Protein AF-A0A960M872-F1 (afdb_monomer)

Secondary structure (DSSP, 8-state):
-EEEEETTTTEEEEEE---SSHHHHHHHHHHHTTS--S-EEE-S-HHHHHHS-TTTEEE-SGGGHHHHHHHHHHHHH-GGGT-TTTS--S-HHHHHHHHHHHHHTTGGGG-

Radius of gyration: 14.21 Å; Cα contacts (8 Å, |Δi|>4): 117; chains: 1; bounding box: 37×30×36 Å

Structure (mmCIF, N/CA/C/O backbone):
data_AF-A0A960M872-F1
#
_entry.id   AF-A0A960M872-F1
#
loop_
_atom_site.group_PDB
_atom_site.id
_atom_site.type_symbol
_atom_site.label_atom_id
_atom_site.label_alt_id
_atom_site.label_comp_id
_atom_site.label_asym_id
_atom_site.label_entity_id
_atom_site.label_seq_id
_atom_site.pdbx_PDB_ins_code
_atom_site.Cartn_x
_atom_site.Cartn_y
_atom_site.Cartn_z
_atom_site.occupancy
_atom_site.B_iso_or_equiv
_atom_site.auth_seq_id
_atom_site.auth_comp_id
_atom_site.auth_asym_id
_atom_site.auth_atom_id
_atom_site.pdbx_PDB_model_num
ATOM 1 N N . MET A 1 1 ? 7.527 0.628 -3.568 1.00 88.19 1 MET A N 1
ATOM 2 C CA . MET A 1 1 ? 6.164 0.065 -3.654 1.00 88.19 1 MET A CA 1
ATOM 3 C C . MET A 1 1 ? 5.491 0.347 -2.337 1.00 88.19 1 MET A C 1
ATOM 5 O O . MET A 1 1 ? 6.065 0.024 -1.303 1.00 88.19 1 MET A O 1
ATOM 9 N N . TRP A 1 2 ? 4.328 0.968 -2.408 1.00 92.31 2 TRP A N 1
ATOM 10 C CA . TRP A 1 2 ? 3.460 1.242 -1.279 1.00 92.31 2 TRP A CA 1
ATOM 11 C C . TRP A 1 2 ? 2.289 0.278 -1.346 1.00 92.31 2 TRP A C 1
ATOM 13 O O . TRP A 1 2 ? 1.771 0.038 -2.436 1.00 92.31 2 TRP A O 1
ATOM 23 N N . ILE A 1 3 ? 1.912 -0.290 -0.208 1.00 92.44 3 ILE A N 1
ATOM 24 C CA . ILE A 1 3 ? 0.802 -1.231 -0.093 1.00 92.44 3 ILE A CA 1
ATOM 25 C C . ILE A 1 3 ? -0.063 -0.765 1.066 1.00 92.44 3 ILE A C 1
ATOM 27 O O . ILE A 1 3 ? 0.461 -0.428 2.126 1.00 92.44 3 ILE A O 1
ATOM 31 N N . ALA A 1 4 ? -1.370 -0.773 0.852 1.00 92.12 4 ALA A N 1
ATOM 32 C CA . ALA A 1 4 ? -2.352 -0.705 1.913 1.00 92.12 4 ALA A CA 1
ATOM 33 C C . ALA A 1 4 ? -2.868 -2.115 2.194 1.00 92.12 4 ALA A C 1
ATOM 35 O O . ALA A 1 4 ? -3.099 -2.903 1.271 1.00 92.12 4 ALA A O 1
ATOM 36 N N . TYR A 1 5 ? -3.013 -2.431 3.472 1.00 91.50 5 TYR A N 1
ATOM 37 C CA . TYR A 1 5 ? -3.447 -3.735 3.937 1.00 91.50 5 TYR A CA 1
ATOM 38 C C . TYR A 1 5 ? -4.684 -3.559 4.805 1.00 91.50 5 TYR A C 1
ATOM 40 O O . TYR A 1 5 ? -4.651 -2.819 5.788 1.00 91.50 5 TYR A O 1
ATOM 48 N N . ASP A 1 6 ? -5.754 -4.243 4.432 1.00 90.69 6 ASP A N 1
ATOM 49 C CA . ASP A 1 6 ? -6.962 -4.358 5.227 1.00 90.69 6 ASP A CA 1
ATOM 50 C C . ASP A 1 6 ? -6.756 -5.458 6.266 1.00 90.69 6 ASP A C 1
ATOM 52 O O . ASP A 1 6 ? -6.494 -6.622 5.943 1.00 90.69 6 ASP A O 1
ATOM 56 N N . ARG A 1 7 ? -6.847 -5.065 7.533 1.00 87.31 7 ARG A N 1
ATOM 57 C CA . ARG A 1 7 ? -6.658 -5.969 8.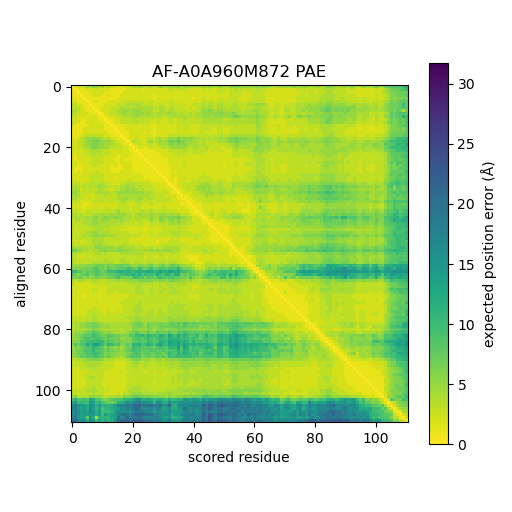659 1.00 87.31 7 ARG A CA 1
ATOM 58 C C . ARG A 1 7 ? -7.853 -6.880 8.875 1.00 87.31 7 ARG A C 1
ATOM 60 O O . ARG A 1 7 ? -7.639 -8.056 9.153 1.00 87.31 7 ARG A O 1
ATOM 67 N N . ASP A 1 8 ? -9.058 -6.346 8.747 1.00 87.38 8 ASP A N 1
ATOM 68 C CA . ASP A 1 8 ? -10.289 -7.065 9.060 1.00 87.38 8 ASP A CA 1
ATOM 69 C C . ASP A 1 8 ? -10.485 -8.215 8.071 1.00 87.38 8 ASP A C 1
ATOM 71 O O . ASP A 1 8 ? -10.909 -9.307 8.442 1.00 87.38 8 ASP A O 1
ATOM 75 N N . ARG A 1 9 ? -10.086 -7.991 6.815 1.00 85.12 9 ARG A N 1
ATOM 76 C CA . ARG A 1 9 ? -10.147 -8.993 5.740 1.00 85.12 9 ARG A CA 1
ATOM 77 C C . ARG A 1 9 ? -8.837 -9.749 5.520 1.00 85.12 9 ARG A C 1
ATOM 79 O O . ARG A 1 9 ? -8.818 -10.747 4.809 1.00 85.12 9 ARG A O 1
ATOM 86 N N . GLY A 1 10 ? -7.737 -9.293 6.115 1.00 87.62 10 GLY A N 1
ATOM 87 C CA . GLY A 1 10 ? -6.442 -9.968 6.052 1.00 87.62 10 GLY A CA 1
ATOM 88 C C . GLY A 1 10 ? -5.753 -9.924 4.679 1.00 87.62 10 GLY A C 1
ATOM 89 O O . GLY A 1 10 ? -5.012 -10.850 4.331 1.00 87.62 10 GLY A O 1
ATOM 90 N N . GLN A 1 11 ? -5.972 -8.868 3.891 1.00 86.69 11 GLN A N 1
ATOM 91 C CA . GLN A 1 11 ? -5.530 -8.796 2.494 1.00 86.69 11 GLN A CA 1
ATOM 92 C C . GLN A 1 11 ? -5.067 -7.403 2.058 1.00 86.69 11 GLN A C 1
ATOM 94 O O . GLN A 1 11 ? -5.426 -6.386 2.643 1.00 86.69 11 GLN A O 1
ATOM 99 N N . GLY A 1 12 ? -4.250 -7.348 1.003 1.00 88.62 12 GLY A N 1
ATOM 100 C CA . GLY A 1 12 ? -3.850 -6.084 0.386 1.00 88.62 12 GLY A CA 1
ATOM 101 C C . GLY A 1 12 ? -5.023 -5.448 -0.360 1.00 88.62 12 GLY A C 1
ATOM 102 O O . GLY A 1 12 ? -5.568 -6.069 -1.267 1.00 88.62 12 GLY A O 1
ATOM 103 N N . CYS A 1 13 ? -5.383 -4.218 -0.003 1.00 87.62 13 CYS A N 1
ATOM 104 C CA . CYS A 1 13 ? -6.545 -3.512 -0.551 1.00 87.62 13 CYS A CA 1
ATOM 105 C C . CYS A 1 13 ? -6.185 -2.361 -1.493 1.00 87.62 13 CYS A C 1
ATOM 107 O O . CYS A 1 13 ? -7.061 -1.829 -2.149 1.00 87.62 13 CYS A O 1
ATOM 109 N N . ALA A 1 14 ? -4.923 -1.938 -1.572 1.00 90.75 14 ALA A N 1
ATOM 110 C CA . ALA A 1 14 ? -4.466 -0.974 -2.571 1.00 90.75 14 ALA A CA 1
ATOM 111 C C . ALA A 1 14 ? -2.944 -1.035 -2.712 1.00 90.75 14 ALA A C 1
ATOM 113 O O . ALA A 1 14 ? -2.239 -1.484 -1.800 1.00 90.75 14 ALA A O 1
ATOM 114 N N . PHE A 1 15 ? -2.418 -0.551 -3.835 1.00 93.06 15 PHE A N 1
ATOM 115 C CA . PHE A 1 15 ? -0.979 -0.396 -4.005 1.00 93.06 15 PHE A CA 1
ATOM 116 C C . PHE A 1 15 ? -0.629 0.756 -4.948 1.00 93.06 15 PHE A C 1
ATOM 118 O O . PHE A 1 15 ? -1.352 1.084 -5.888 1.00 93.06 15 PHE A O 1
ATOM 125 N N . TRP A 1 16 ? 0.555 1.326 -4.737 1.00 94.06 16 TRP A N 1
ATOM 126 C CA . TRP A 1 16 ? 1.130 2.320 -5.634 1.00 94.06 16 TRP A CA 1
ATOM 127 C C . TRP A 1 16 ? 2.616 2.060 -5.883 1.00 94.06 16 TRP A C 1
ATOM 129 O O . TRP A 1 16 ? 3.392 1.740 -4.970 1.00 94.06 16 TRP A O 1
ATOM 139 N N . LEU A 1 17 ? 3.043 2.206 -7.138 1.00 92.06 17 LEU A N 1
ATOM 140 C CA . LEU A 1 17 ? 4.450 2.109 -7.509 1.00 92.06 17 LEU A CA 1
ATOM 141 C C . LEU A 1 17 ? 5.064 3.505 -7.550 1.00 92.06 17 LEU A C 1
ATOM 143 O O . LEU A 1 17 ? 4.833 4.276 -8.473 1.00 92.06 17 LEU A O 1
ATOM 147 N N . GLY A 1 18 ? 5.887 3.796 -6.548 1.00 90.75 18 GLY A N 1
ATOM 148 C CA . GLY A 1 18 ? 6.638 5.038 -6.447 1.00 90.75 18 GLY A CA 1
ATOM 149 C C . GLY A 1 18 ? 7.780 4.935 -5.441 1.00 90.75 18 GLY A C 1
ATOM 150 O O . GLY A 1 18 ? 7.949 3.900 -4.770 1.00 90.75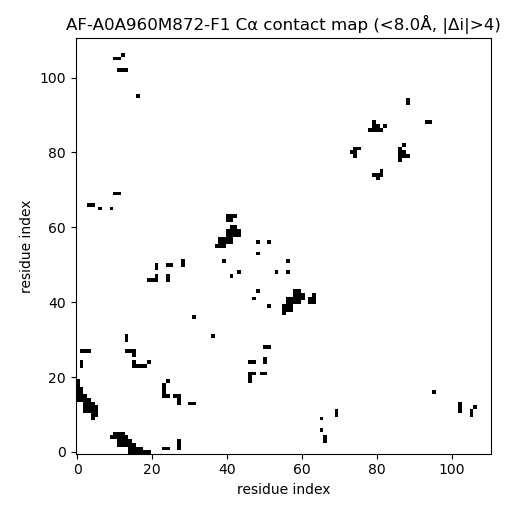 18 GLY A O 1
ATOM 151 N N . SER A 1 19 ? 8.554 6.015 -5.371 1.00 90.44 19 SER A N 1
ATOM 152 C CA . SER A 1 19 ? 9.604 6.242 -4.376 1.00 90.44 19 SER A CA 1
ATOM 153 C C . SER A 1 19 ? 9.006 6.406 -2.981 1.00 90.44 19 SER A C 1
ATOM 155 O O . SER A 1 19 ? 7.794 6.526 -2.831 1.00 90.44 19 SER A O 1
ATOM 157 N N . ARG A 1 20 ? 9.840 6.374 -1.935 1.00 88.88 20 ARG A N 1
ATOM 158 C CA . ARG A 1 20 ? 9.394 6.667 -0.564 1.00 88.88 20 ARG A CA 1
ATOM 159 C C . ARG A 1 20 ? 9.271 8.185 -0.379 1.00 88.88 20 ARG A C 1
ATOM 161 O O . ARG A 1 20 ? 10.078 8.778 0.317 1.00 88.88 20 ARG A O 1
ATOM 168 N N . ASP A 1 21 ? 8.325 8.805 -1.070 1.00 92.19 21 ASP A N 1
ATOM 169 C CA . ASP A 1 21 ? 8.058 10.241 -1.018 1.00 92.19 21 ASP A CA 1
ATOM 170 C C . ASP A 1 21 ? 6.584 10.536 -0.704 1.00 92.19 21 ASP A C 1
ATOM 172 O O . ASP A 1 21 ? 5.732 9.642 -0.604 1.00 92.19 21 ASP A O 1
ATOM 176 N N . ARG A 1 22 ? 6.303 11.820 -0.485 1.00 93.44 22 ARG A N 1
ATOM 177 C CA . ARG A 1 22 ? 4.972 12.328 -0.159 1.00 93.44 22 ARG A CA 1
ATOM 178 C C . ARG A 1 22 ? 4.002 12.105 -1.315 1.00 93.44 22 ARG A C 1
ATOM 180 O O . ARG A 1 22 ? 2.846 11.746 -1.097 1.00 93.44 22 ARG A O 1
ATOM 187 N N . GLU A 1 23 ? 4.464 12.304 -2.542 1.00 93.94 23 GLU A N 1
ATOM 188 C CA . GLU A 1 23 ? 3.675 12.186 -3.762 1.00 93.94 23 GLU A CA 1
ATOM 189 C C . GLU A 1 23 ? 3.141 10.763 -3.927 1.00 93.94 23 GLU A C 1
ATOM 191 O O . GLU A 1 23 ? 1.935 10.577 -4.096 1.00 93.94 23 GLU A O 1
ATOM 196 N N . ALA A 1 24 ? 4.000 9.750 -3.816 1.00 93.44 24 ALA A N 1
ATOM 197 C CA . ALA A 1 24 ? 3.603 8.352 -3.908 1.00 93.44 24 ALA A CA 1
ATOM 198 C C . ALA A 1 24 ? 2.654 7.946 -2.771 1.00 93.44 24 ALA A C 1
ATOM 200 O O . ALA A 1 24 ? 1.679 7.233 -3.019 1.00 93.44 24 ALA A O 1
ATOM 201 N N . CYS A 1 25 ? 2.893 8.437 -1.551 1.00 94.19 25 CYS A N 1
ATOM 202 C CA . CYS A 1 25 ? 1.987 8.230 -0.422 1.00 94.19 25 CYS A CA 1
ATOM 203 C C . CYS A 1 25 ? 0.602 8.843 -0.691 1.00 94.19 25 CYS A C 1
ATOM 205 O O . CYS A 1 25 ? -0.420 8.204 -0.449 1.00 94.19 25 CYS A O 1
ATOM 207 N N . SER A 1 26 ? 0.552 10.054 -1.253 1.00 94.75 26 SER A N 1
ATOM 208 C CA . SER A 1 26 ? -0.699 10.730 -1.611 1.00 94.75 26 SER A CA 1
ATOM 209 C C . SER A 1 26 ? -1.478 9.981 -2.691 1.00 94.75 26 SER A C 1
ATOM 211 O O . SER A 1 26 ? -2.700 9.887 -2.603 1.00 94.75 26 SER A O 1
ATOM 213 N N . GLN A 1 27 ? -0.799 9.407 -3.687 1.00 95.00 27 GLN A N 1
ATOM 214 C CA . GLN A 1 27 ? -1.466 8.601 -4.713 1.00 95.00 27 GLN A CA 1
ATOM 215 C C . GLN A 1 27 ? -2.069 7.319 -4.137 1.00 95.00 27 GLN A C 1
ATOM 217 O O . GLN A 1 27 ? -3.204 6.986 -4.474 1.00 95.00 27 GLN A O 1
ATOM 222 N N . LEU A 1 28 ? -1.362 6.639 -3.226 1.00 93.50 28 LEU A N 1
ATOM 223 C CA . LEU A 1 28 ? -1.935 5.499 -2.508 1.00 93.50 28 LEU A CA 1
ATOM 224 C C . LEU A 1 28 ? -3.160 5.931 -1.691 1.00 93.50 28 LEU A C 1
ATOM 226 O O . LEU A 1 28 ? -4.204 5.294 -1.771 1.00 93.50 28 LEU A O 1
ATOM 230 N N . PHE A 1 29 ? -3.058 7.034 -0.949 1.00 93.56 29 PHE A N 1
ATOM 231 C CA . PHE A 1 29 ? -4.159 7.538 -0.130 1.00 93.56 29 PHE A CA 1
ATOM 232 C C . PHE A 1 29 ? -5.403 7.877 -0.964 1.00 93.56 29 PHE A C 1
ATOM 234 O O . PHE A 1 29 ? -6.512 7.524 -0.581 1.00 93.56 29 PHE A O 1
ATOM 241 N N . LYS A 1 30 ? -5.233 8.468 -2.154 1.00 93.25 30 LYS A N 1
ATOM 242 C CA . LYS A 1 30 ? -6.349 8.728 -3.079 1.00 93.25 30 LYS A CA 1
ATOM 243 C C . LYS A 1 30 ? -7.097 7.461 -3.482 1.00 93.25 30 LYS A C 1
ATOM 245 O O . LYS A 1 30 ? -8.315 7.515 -3.608 1.00 93.25 30 LYS A O 1
ATOM 250 N N . GLN A 1 31 ? -6.396 6.342 -3.679 1.00 90.50 31 GLN A N 1
ATOM 251 C CA . GLN A 1 31 ? -7.049 5.061 -3.967 1.00 90.50 31 GLN A CA 1
ATOM 252 C C . GLN A 1 31 ? -7.872 4.564 -2.779 1.00 90.50 31 GLN A C 1
ATOM 254 O O . GLN A 1 31 ? -8.880 3.906 -2.986 1.00 90.50 31 GLN A O 1
ATOM 259 N N . LEU A 1 32 ? -7.474 4.898 -1.550 1.00 90.81 32 LEU A N 1
ATOM 260 C CA . LEU A 1 32 ? -8.172 4.469 -0.341 1.00 90.81 32 LEU A CA 1
ATOM 261 C C . LEU A 1 32 ? -9.443 5.269 -0.046 1.00 90.81 32 LEU A C 1
ATOM 263 O O . LEU A 1 32 ? -10.248 4.830 0.767 1.00 90.81 32 LEU A O 1
ATOM 267 N N . ASN A 1 33 ? -9.663 6.399 -0.724 1.00 88.12 33 ASN A N 1
ATOM 268 C CA . ASN A 1 33 ? -10.859 7.226 -0.539 1.00 88.12 33 ASN A CA 1
ATOM 269 C C . ASN A 1 33 ? -12.167 6.530 -0.948 1.00 88.12 33 ASN A C 1
ATOM 271 O O . ASN A 1 33 ? -13.235 7.022 -0.598 1.00 88.12 33 ASN A O 1
ATOM 275 N N . CYS A 1 34 ? -12.112 5.424 -1.699 1.00 86.50 34 CYS A N 1
ATOM 276 C CA . CYS A 1 34 ? -13.302 4.624 -1.992 1.00 86.50 34 CYS A CA 1
ATOM 277 C C . CYS A 1 34 ? -13.734 3.729 -0.819 1.00 86.50 34 CYS A C 1
ATOM 279 O O . CYS A 1 34 ? -14.832 3.180 -0.863 1.00 86.50 34 CYS A O 1
ATOM 281 N N . PHE A 1 35 ? -12.901 3.586 0.215 1.00 86.50 35 PHE A N 1
ATOM 282 C CA . PHE A 1 35 ? -13.200 2.795 1.402 1.00 86.50 35 PHE A CA 1
ATOM 283 C C . PHE A 1 35 ? -13.583 3.692 2.580 1.00 86.50 35 PHE A C 1
ATOM 285 O O . PHE A 1 35 ? -13.007 4.761 2.797 1.00 86.50 35 PHE A O 1
ATOM 292 N N . GLU A 1 36 ? -14.506 3.212 3.408 1.00 88.25 36 GLU A N 1
ATOM 293 C CA . GLU A 1 36 ? -14.811 3.836 4.692 1.00 88.25 36 GLU A CA 1
ATOM 294 C C . GLU A 1 36 ? -13.763 3.422 5.737 1.00 88.25 36 GLU A C 1
ATOM 296 O O . GLU A 1 36 ? -13.944 2.484 6.509 1.00 88.25 36 GLU A O 1
ATOM 301 N N . VAL A 1 37 ? -12.612 4.101 5.732 1.00 89.12 37 VAL A N 1
ATOM 302 C CA . VAL A 1 37 ? -11.518 3.800 6.667 1.00 89.12 37 VAL A CA 1
ATOM 303 C C . VAL A 1 37 ? -11.704 4.551 7.988 1.00 89.12 37 VAL A C 1
ATOM 305 O O . VAL A 1 37 ? -11.775 5.790 8.020 1.00 89.12 37 VAL A O 1
ATOM 308 N N . LEU A 1 38 ? -11.728 3.793 9.089 1.00 91.69 38 LEU A N 1
ATOM 309 C CA . LEU A 1 38 ? -11.779 4.323 10.454 1.00 91.69 38 LEU A CA 1
ATOM 310 C C . LEU A 1 38 ? -10.422 4.885 10.891 1.00 91.69 38 LEU A C 1
ATOM 312 O O . LEU A 1 38 ? -10.331 6.060 11.240 1.00 91.69 38 LEU A O 1
ATOM 316 N N . TYR A 1 39 ? -9.367 4.068 10.813 1.00 91.56 39 TYR A N 1
ATOM 317 C CA . TYR A 1 39 ? -8.016 4.439 11.235 1.00 91.56 39 TYR A CA 1
ATOM 318 C C . TYR A 1 39 ? -6.953 3.900 10.279 1.00 91.56 39 TYR A C 1
ATOM 320 O O . TYR A 1 39 ? -7.079 2.805 9.731 1.00 91.56 39 TYR A O 1
ATOM 328 N N . PHE A 1 40 ? -5.869 4.654 10.132 1.00 92.62 40 PHE A N 1
ATOM 329 C CA . PHE A 1 40 ? -4.666 4.243 9.421 1.00 92.62 40 PHE A CA 1
ATOM 330 C C . PHE A 1 40 ? -3.564 3.941 10.429 1.00 92.62 40 PHE A C 1
ATOM 332 O O . PHE A 1 40 ? -3.116 4.835 11.145 1.00 92.62 40 PHE A O 1
ATOM 339 N N . CYS A 1 41 ? -3.108 2.693 10.455 1.00 92.19 41 CYS A N 1
ATOM 340 C CA . CYS A 1 41 ? -2.004 2.258 11.305 1.00 92.19 41 CYS A CA 1
ATOM 341 C C . CYS A 1 41 ? -0.711 2.231 10.486 1.00 92.19 41 CYS A C 1
ATOM 343 O O . CYS A 1 41 ? -0.602 1.437 9.550 1.00 92.19 41 CYS A O 1
ATOM 345 N N . THR A 1 42 ? 0.271 3.070 10.822 1.00 91.88 42 THR A N 1
ATOM 346 C CA . THR A 1 42 ? 1.563 3.101 10.112 1.00 91.88 42 THR A CA 1
ATOM 347 C C . THR A 1 42 ? 2.746 3.190 11.068 1.00 91.88 42 THR A C 1
ATOM 349 O O . THR A 1 42 ? 2.596 3.481 12.257 1.00 91.88 42 THR A O 1
ATOM 352 N N . ASP A 1 43 ? 3.947 2.982 10.524 1.00 88.06 43 ASP A N 1
ATOM 353 C CA . ASP A 1 43 ? 5.175 3.388 11.196 1.00 88.06 43 ASP A CA 1
ATOM 354 C C . ASP A 1 43 ? 5.311 4.922 11.215 1.00 88.06 43 ASP A C 1
ATOM 356 O O . ASP A 1 43 ? 4.498 5.664 10.649 1.00 88.06 43 ASP A O 1
ATOM 360 N N . ASP A 1 44 ? 6.349 5.404 11.894 1.00 88.12 44 ASP A N 1
ATOM 361 C CA . ASP A 1 44 ? 6.574 6.830 12.101 1.00 88.12 44 ASP A CA 1
ATOM 362 C C . ASP A 1 44 ? 7.321 7.513 10.940 1.00 88.12 44 ASP A C 1
ATOM 364 O O . ASP A 1 44 ? 8.306 8.231 11.134 1.00 88.12 44 ASP A O 1
ATOM 368 N N . TYR A 1 45 ? 6.908 7.242 9.700 1.00 89.38 45 TYR A N 1
ATOM 369 C CA . TYR A 1 45 ? 7.534 7.842 8.524 1.00 89.38 45 TYR A CA 1
ATOM 370 C C . TYR A 1 45 ? 6.929 9.227 8.192 1.00 89.38 45 TYR A C 1
ATOM 372 O O . TYR A 1 45 ? 5.702 9.355 8.149 1.00 89.38 45 TYR A O 1
ATOM 380 N N . PRO A 1 46 ? 7.744 10.266 7.892 1.00 90.25 46 PRO A N 1
ATOM 381 C CA . PRO A 1 46 ? 7.258 11.640 7.702 1.00 90.25 46 PRO A CA 1
ATOM 382 C C . PRO A 1 46 ? 6.150 11.799 6.656 1.00 90.25 46 PRO A C 1
ATOM 384 O O . PRO A 1 46 ? 5.188 12.526 6.893 1.00 90.25 46 PRO A O 1
ATOM 387 N N . ALA A 1 47 ? 6.226 11.061 5.543 1.00 90.88 47 ALA A N 1
ATOM 388 C CA . ALA A 1 47 ? 5.222 11.144 4.483 1.00 90.88 47 ALA A CA 1
ATOM 389 C C . ALA A 1 47 ? 3.806 10.781 4.969 1.00 90.88 47 ALA A C 1
ATOM 391 O O . ALA A 1 47 ? 2.836 11.371 4.499 1.00 90.88 47 ALA A O 1
ATOM 392 N N . TYR A 1 48 ? 3.670 9.864 5.937 1.00 91.38 48 TYR A N 1
ATOM 393 C CA . TYR A 1 48 ? 2.363 9.512 6.496 1.00 91.38 48 TYR A CA 1
ATOM 394 C C . TYR A 1 48 ? 1.760 10.670 7.286 1.00 91.38 48 TYR A C 1
ATOM 396 O O . TYR A 1 48 ? 0.593 10.989 7.093 1.00 91.38 48 TYR A O 1
ATOM 404 N N . ARG A 1 49 ? 2.566 11.351 8.109 1.00 89.44 49 ARG A N 1
ATOM 405 C CA . ARG A 1 49 ? 2.117 12.493 8.924 1.00 89.44 49 ARG A CA 1
ATOM 406 C C . ARG A 1 49 ? 1.648 13.682 8.080 1.00 89.44 49 ARG A C 1
ATOM 408 O O . ARG A 1 49 ? 0.829 14.473 8.538 1.00 89.44 49 ARG A O 1
ATOM 415 N N . GLU A 1 50 ? 2.199 13.835 6.878 1.00 90.44 50 GLU A N 1
ATOM 416 C CA . GLU A 1 50 ? 1.857 14.924 5.956 1.00 90.44 50 GLU A CA 1
ATOM 417 C C . GLU A 1 50 ? 0.638 14.628 5.074 1.00 90.44 50 GLU A C 1
ATOM 419 O O . GLU A 1 50 ? 0.012 15.560 4.566 1.00 90.44 50 GLU A O 1
ATOM 424 N N . VAL A 1 51 ? 0.337 13.349 4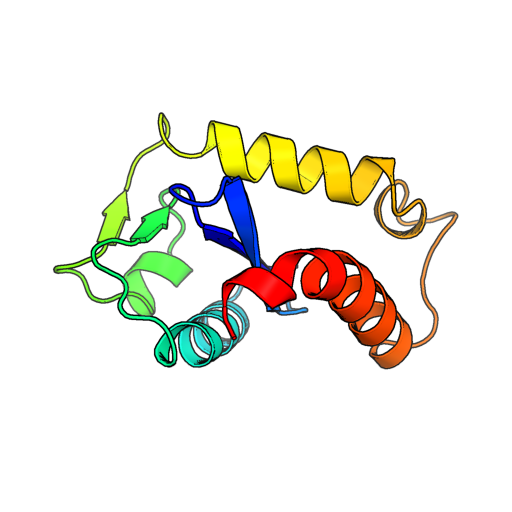.837 1.00 93.31 51 VAL A N 1
ATOM 425 C CA . VAL A 1 51 ? -0.713 12.915 3.903 1.00 93.31 51 VAL A CA 1
ATOM 426 C C . VAL A 1 51 ? -1.968 12.442 4.631 1.00 93.31 51 VAL A C 1
ATOM 428 O O . VAL A 1 51 ? -3.070 12.711 4.157 1.00 93.31 51 VAL A O 1
ATOM 431 N N . LEU A 1 52 ? -1.823 11.731 5.750 1.00 92.38 52 LEU A N 1
ATOM 432 C CA . LEU A 1 52 ? -2.946 11.131 6.462 1.00 92.38 52 LEU A CA 1
ATOM 433 C C . LEU A 1 52 ? -3.634 12.147 7.391 1.00 92.38 52 LEU A C 1
ATOM 435 O O . LEU A 1 52 ? -2.960 12.979 8.006 1.00 92.38 52 LEU A O 1
ATOM 439 N N . PRO A 1 53 ? -4.968 12.068 7.549 1.00 92.38 53 PRO A N 1
ATOM 440 C CA . PRO A 1 53 ? -5.687 12.868 8.534 1.00 92.38 53 PRO A CA 1
ATOM 441 C C . PRO A 1 53 ? -5.201 12.552 9.954 1.00 92.38 53 PRO A C 1
ATOM 443 O O . PRO A 1 53 ? -5.185 11.391 10.364 1.00 92.38 53 PRO A O 1
ATOM 446 N N . LYS A 1 54 ? -4.806 13.582 10.714 1.00 89.38 54 LYS A N 1
ATOM 447 C CA . LYS A 1 54 ? -4.227 13.423 12.064 1.00 89.38 54 LYS A CA 1
ATOM 448 C C . LYS A 1 54 ? -5.174 12.742 13.054 1.00 89.38 54 LYS A C 1
ATOM 450 O O . LYS A 1 54 ? -4.717 12.058 13.957 1.00 89.38 54 LYS A O 1
ATOM 455 N N . ASP A 1 55 ? -6.475 12.937 12.881 1.00 91.81 55 ASP A N 1
ATOM 456 C CA . ASP A 1 55 ? -7.552 12.347 13.679 1.00 91.81 55 ASP A CA 1
ATOM 457 C C . ASP A 1 55 ? -7.727 10.841 13.436 1.00 91.81 55 ASP A C 1
ATOM 459 O O . ASP A 1 55 ? -8.175 10.121 14.326 1.00 91.81 55 ASP A O 1
ATOM 463 N N . LYS A 1 56 ? -7.329 10.355 12.255 1.00 92.12 56 LYS A N 1
ATOM 464 C CA . LYS A 1 56 ? -7.418 8.940 11.870 1.00 92.12 56 LYS A CA 1
ATOM 465 C C . LYS A 1 56 ? -6.072 8.220 11.878 1.00 92.12 56 LYS A C 1
ATOM 467 O O . LYS A 1 56 ? -6.031 7.008 11.675 1.00 92.12 56 LYS A O 1
ATOM 472 N N . HIS A 1 57 ? -4.962 8.931 12.065 1.00 93.75 57 HIS A N 1
ATOM 473 C CA . HIS A 1 57 ? -3.619 8.363 11.973 1.00 93.75 57 HIS A CA 1
ATOM 474 C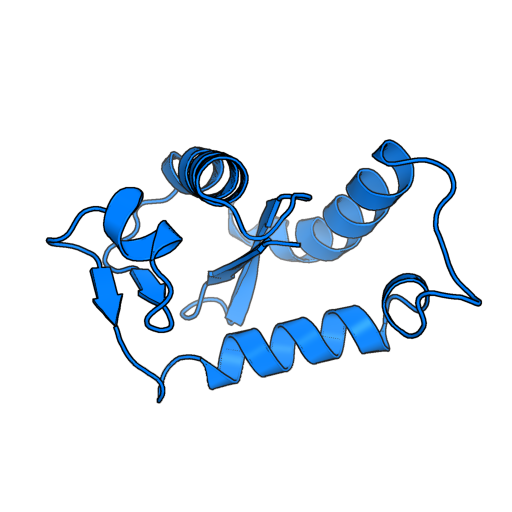 C . HIS A 1 57 ? -3.129 7.849 13.329 1.00 93.75 57 HIS A C 1
ATOM 476 O O . HIS A 1 57 ? -2.935 8.614 14.269 1.00 93.75 57 HIS A O 1
ATOM 482 N N . VAL A 1 58 ? -2.882 6.542 13.408 1.00 92.62 58 VAL A N 1
ATOM 483 C CA . VAL A 1 58 ? -2.327 5.872 14.585 1.00 92.62 58 VAL A CA 1
ATOM 484 C C . VAL A 1 58 ? -0.918 5.383 14.260 1.00 92.62 58 VAL A C 1
ATOM 486 O O . VAL A 1 58 ? -0.719 4.508 13.416 1.00 92.62 58 VAL A O 1
ATOM 489 N N . ILE A 1 59 ? 0.079 5.937 14.950 1.00 90.75 59 ILE A N 1
ATOM 490 C CA . ILE A 1 59 ? 1.472 5.494 14.826 1.00 90.75 59 ILE A CA 1
ATOM 491 C C . ILE A 1 59 ? 1.696 4.342 15.796 1.00 90.75 59 ILE A C 1
ATOM 493 O O . ILE A 1 59 ? 1.610 4.510 17.012 1.00 90.75 59 ILE A O 1
ATOM 497 N N . THR A 1 60 ? 1.994 3.161 15.270 1.00 85.69 60 THR A N 1
ATOM 498 C CA . THR A 1 60 ? 2.205 1.974 16.099 1.00 85.69 60 THR A CA 1
ATOM 499 C C . THR A 1 60 ? 3.046 0.933 15.369 1.00 85.69 60 THR A C 1
ATOM 501 O O . THR A 1 60 ? 2.952 0.764 14.156 1.00 85.69 60 THR A O 1
ATOM 504 N N . LYS A 1 61 ? 3.889 0.230 16.131 1.00 77.31 61 LYS A N 1
ATOM 505 C CA . LYS A 1 61 ? 4.730 -0.868 15.636 1.00 77.31 61 LYS A CA 1
ATOM 506 C C . LYS A 1 61 ? 4.100 -2.245 15.841 1.00 77.31 61 LYS A C 1
ATOM 508 O O . LYS A 1 61 ? 4.426 -3.162 15.102 1.00 77.31 61 LYS A O 1
ATOM 513 N N . SER A 1 62 ? 3.217 -2.416 16.829 1.00 74.19 62 SER A N 1
ATOM 514 C CA . SER A 1 62 ? 2.581 -3.720 17.095 1.00 74.19 62 SER A CA 1
ATOM 515 C C . SER A 1 62 ? 1.707 -4.169 15.927 1.00 74.19 62 SER A C 1
ATOM 517 O O . SER A 1 62 ? 1.573 -5.355 15.642 1.00 74.19 62 SER A O 1
ATOM 519 N N . GLU A 1 63 ? 1.159 -3.194 15.213 1.00 72.06 63 GLU A N 1
ATOM 520 C CA . GLU A 1 63 ? 0.159 -3.407 14.183 1.00 72.06 63 GLU A CA 1
ATOM 521 C C . GLU A 1 63 ? 0.735 -3.645 12.778 1.00 72.06 63 GLU A C 1
ATOM 523 O O . GLU A 1 63 ? -0.029 -3.884 11.840 1.00 72.06 63 GLU A O 1
ATOM 528 N N . THR A 1 64 ? 2.062 -3.580 12.596 1.00 78.25 64 THR A N 1
ATOM 529 C CA . THR A 1 64 ? 2.700 -3.717 11.272 1.00 78.25 64 THR A CA 1
ATOM 530 C C . THR A 1 64 ? 3.033 -5.161 10.895 1.00 78.25 64 THR A C 1
ATOM 532 O O . THR A 1 64 ? 3.305 -5.442 9.728 1.00 78.25 64 THR A O 1
ATOM 535 N N . CYS A 1 65 ? 2.931 -6.112 11.828 1.00 85.69 65 CYS A N 1
ATOM 536 C CA . CYS A 1 65 ? 3.280 -7.517 11.588 1.00 85.69 65 CYS A CA 1
ATOM 537 C C . CYS A 1 65 ? 2.501 -8.135 10.406 1.00 85.69 65 CYS A C 1
ATOM 539 O O . CYS A 1 65 ? 3.071 -8.815 9.550 1.00 85.69 65 CYS A O 1
ATOM 541 N N . ALA A 1 66 ? 1.201 -7.840 10.293 1.00 88.12 66 ALA A N 1
ATOM 542 C CA . ALA A 1 66 ? 0.362 -8.390 9.228 1.00 88.12 66 ALA A CA 1
ATOM 543 C C . ALA A 1 66 ? 0.780 -7.897 7.828 1.00 88.12 66 ALA A C 1
ATOM 545 O O . ALA A 1 66 ? 0.913 -8.696 6.895 1.00 88.12 66 ALA A O 1
ATOM 546 N N . ILE A 1 67 ? 1.052 -6.594 7.683 1.00 89.94 67 ILE A N 1
ATOM 547 C CA . ILE A 1 67 ? 1.511 -6.018 6.412 1.00 89.94 67 ILE A CA 1
ATOM 548 C C . ILE A 1 67 ? 2.949 -6.443 6.083 1.00 89.94 67 ILE A C 1
ATOM 550 O O . ILE A 1 67 ? 3.274 -6.667 4.917 1.00 89.94 67 ILE A O 1
ATOM 554 N N . GLU A 1 68 ? 3.811 -6.630 7.083 1.00 90.75 68 GLU A N 1
ATOM 555 C CA . GLU A 1 68 ? 5.150 -7.200 6.899 1.00 90.75 68 GLU A CA 1
ATOM 556 C C . GLU A 1 68 ? 5.080 -8.633 6.353 1.00 90.75 68 GLU A C 1
ATOM 558 O O . GLU A 1 68 ? 5.749 -8.949 5.362 1.00 90.75 68 GLU A O 1
ATOM 563 N N . GLY A 1 69 ? 4.206 -9.471 6.921 1.00 91.56 69 GLY A N 1
ATOM 564 C CA . GLY A 1 69 ? 3.918 -10.815 6.420 1.00 91.56 69 GLY A CA 1
ATOM 565 C C . GLY A 1 69 ? 3.331 -10.805 5.006 1.00 91.56 69 GLY A C 1
ATOM 566 O O . GLY A 1 69 ? 3.738 -11.595 4.152 1.00 91.56 69 GLY A O 1
ATOM 567 N N . PHE A 1 70 ? 2.432 -9.868 4.698 1.00 90.88 70 PHE A N 1
ATOM 568 C CA . PHE A 1 70 ? 1.905 -9.706 3.342 1.00 90.88 70 PHE A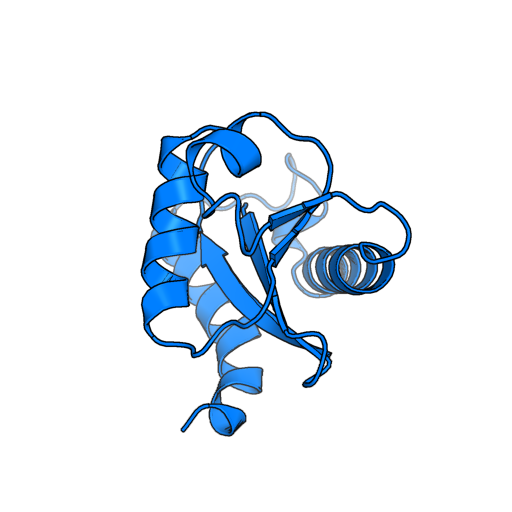 CA 1
ATOM 569 C C . PHE A 1 70 ? 2.998 -9.299 2.343 1.00 90.88 70 PHE A C 1
ATOM 571 O O . PHE A 1 70 ? 3.132 -9.920 1.289 1.00 90.88 70 PHE A O 1
ATOM 578 N N . ASN A 1 71 ? 3.850 -8.336 2.695 1.00 90.38 71 ASN A N 1
ATOM 579 C CA . ASN A 1 71 ? 5.009 -7.945 1.891 1.00 90.38 71 ASN A CA 1
ATOM 580 C C . ASN A 1 71 ? 5.967 -9.119 1.645 1.00 90.38 71 ASN A C 1
ATOM 582 O O . ASN A 1 71 ? 6.552 -9.231 0.564 1.00 90.38 71 ASN A O 1
ATOM 586 N N . LEU A 1 72 ? 6.133 -10.003 2.633 1.00 91.19 72 LEU A N 1
ATOM 587 C CA . LEU A 1 72 ? 6.902 -11.232 2.477 1.00 91.19 72 LEU A CA 1
ATOM 588 C C . LEU A 1 72 ? 6.246 -12.179 1.465 1.00 91.19 72 LEU A C 1
ATOM 590 O O . LEU A 1 72 ? 6.939 -12.647 0.564 1.00 91.19 72 LEU A O 1
ATOM 594 N N . ARG A 1 73 ? 4.927 -12.406 1.550 1.00 90.31 73 ARG A N 1
ATOM 595 C CA . ARG A 1 73 ? 4.177 -13.224 0.576 1.00 90.31 73 ARG A CA 1
ATOM 596 C C . ARG A 1 73 ? 4.303 -12.686 -0.845 1.00 90.31 73 ARG A C 1
ATOM 598 O O . ARG A 1 73 ? 4.569 -13.461 -1.757 1.00 90.31 73 ARG A O 1
ATOM 605 N N . VAL A 1 74 ? 4.199 -11.369 -1.031 1.00 90.50 74 VAL A N 1
ATOM 606 C CA . VAL A 1 74 ? 4.406 -10.731 -2.341 1.00 90.50 74 VAL A CA 1
ATOM 607 C C . VAL A 1 74 ? 5.791 -11.082 -2.892 1.00 90.50 74 VAL A C 1
ATOM 609 O O . VAL A 1 74 ? 5.899 -11.528 -4.028 1.00 90.50 74 VAL A O 1
ATOM 612 N N . ARG A 1 75 ? 6.858 -10.953 -2.090 1.00 89.38 75 ARG A N 1
ATOM 613 C CA . ARG A 1 75 ? 8.224 -11.313 -2.519 1.00 89.38 75 ARG A CA 1
ATOM 614 C C . ARG A 1 75 ? 8.432 -12.813 -2.726 1.00 89.38 75 ARG A C 1
ATOM 616 O O . ARG A 1 75 ? 9.305 -13.184 -3.506 1.00 89.38 75 ARG A O 1
ATOM 623 N N . HIS A 1 76 ? 7.684 -13.649 -2.011 1.00 89.75 76 HIS A N 1
ATOM 624 C CA . HIS A 1 76 ? 7.754 -15.101 -2.127 1.00 89.75 76 HIS A CA 1
ATOM 625 C C . HIS A 1 76 ? 7.136 -15.586 -3.443 1.00 89.75 76 HIS A C 1
ATOM 627 O O . HIS A 1 76 ? 7.786 -16.308 -4.191 1.00 89.75 76 HIS A O 1
ATOM 633 N N . TYR A 1 77 ? 5.916 -15.144 -3.756 1.00 90.06 77 TYR A N 1
ATOM 634 C CA . TYR A 1 77 ? 5.198 -15.588 -4.953 1.00 90.06 77 TYR A CA 1
ATOM 635 C C . TYR A 1 77 ? 5.633 -14.859 -6.223 1.00 90.06 77 TYR A C 1
ATOM 637 O O . TYR A 1 77 ? 5.650 -15.438 -7.307 1.00 90.06 77 TYR A O 1
ATOM 645 N N . LEU A 1 78 ? 6.010 -13.586 -6.114 1.00 90.62 78 LEU A N 1
ATOM 646 C CA . LEU A 1 78 ? 6.428 -12.788 -7.257 1.00 90.62 78 LEU A CA 1
ATOM 647 C C . LEU A 1 78 ? 7.953 -12.680 -7.267 1.00 90.62 78 LEU A C 1
ATOM 649 O O . LEU A 1 78 ? 8.530 -11.720 -6.750 1.00 90.62 78 LEU A O 1
ATOM 653 N N . ALA A 1 79 ? 8.606 -13.637 -7.935 1.00 86.94 79 ALA A N 1
ATOM 654 C CA . ALA A 1 79 ? 10.067 -13.708 -8.065 1.00 86.94 79 ALA A CA 1
ATOM 655 C C . ALA A 1 79 ? 10.707 -12.383 -8.529 1.00 86.94 79 ALA A C 1
ATOM 657 O O . ALA A 1 79 ? 11.835 -12.055 -8.154 1.00 86.94 79 ALA A O 1
ATOM 658 N N . ARG A 1 80 ? 9.958 -11.563 -9.279 1.00 87.31 80 ARG A N 1
ATOM 659 C CA . ARG A 1 80 ? 10.395 -10.236 -9.734 1.00 87.31 80 ARG A CA 1
ATOM 660 C C . ARG A 1 80 ? 10.703 -9.231 -8.616 1.00 87.31 80 ARG A C 1
ATOM 662 O O . ARG A 1 80 ? 11.393 -8.243 -8.842 1.00 87.31 80 ARG A O 1
ATOM 669 N N . PHE A 1 81 ? 10.183 -9.461 -7.412 1.00 87.69 81 PHE A N 1
ATOM 670 C CA . PHE A 1 81 ? 10.447 -8.637 -6.231 1.00 87.69 81 PHE A CA 1
ATOM 671 C C . PHE A 1 81 ? 11.447 -9.286 -5.266 1.00 87.69 81 PHE A C 1
ATOM 673 O O . PHE A 1 81 ? 11.735 -8.714 -4.216 1.00 87.69 81 PHE A O 1
ATOM 680 N N . HIS A 1 82 ? 11.997 -10.456 -5.611 1.00 85.44 82 HIS A N 1
ATOM 681 C CA . HIS A 1 82 ? 12.948 -11.175 -4.766 1.00 85.44 82 HIS A CA 1
ATOM 682 C C . HIS A 1 82 ? 14.370 -10.607 -4.875 1.00 85.44 82 HIS A C 1
ATOM 684 O O . HIS A 1 82 ? 15.008 -10.321 -3.864 1.00 85.44 82 HIS A O 1
ATOM 690 N N . ARG A 1 83 ? 14.879 -10.415 -6.102 1.00 81.00 83 ARG A N 1
ATOM 691 C CA . ARG A 1 83 ? 16.239 -9.902 -6.353 1.00 81.00 83 ARG A CA 1
ATOM 692 C C . ARG A 1 83 ? 16.253 -8.862 -7.462 1.00 81.00 83 ARG A C 1
ATOM 694 O O . ARG A 1 83 ? 15.951 -9.166 -8.614 1.00 81.00 83 ARG A O 1
ATOM 701 N N . ARG A 1 84 ? 16.712 -7.656 -7.112 1.00 77.88 84 ARG A N 1
ATOM 702 C CA . ARG A 1 84 ? 16.762 -6.480 -7.997 1.00 77.88 84 ARG A C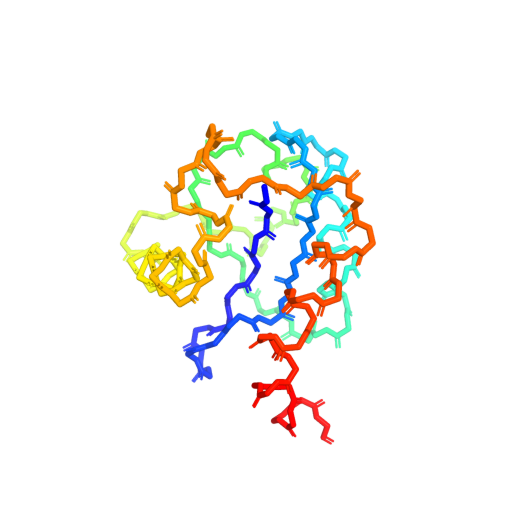A 1
ATOM 703 C C . ARG A 1 84 ? 17.551 -6.707 -9.293 1.00 77.88 84 ARG A C 1
ATOM 705 O O . ARG A 1 84 ? 17.225 -6.092 -10.298 1.00 77.88 84 ARG A O 1
ATOM 712 N N . THR A 1 85 ? 18.578 -7.555 -9.275 1.00 83.38 85 THR A N 1
ATOM 713 C CA . THR A 1 85 ? 19.517 -7.729 -10.398 1.00 83.38 85 THR A CA 1
ATOM 714 C C . THR A 1 85 ? 19.148 -8.849 -11.371 1.00 83.38 85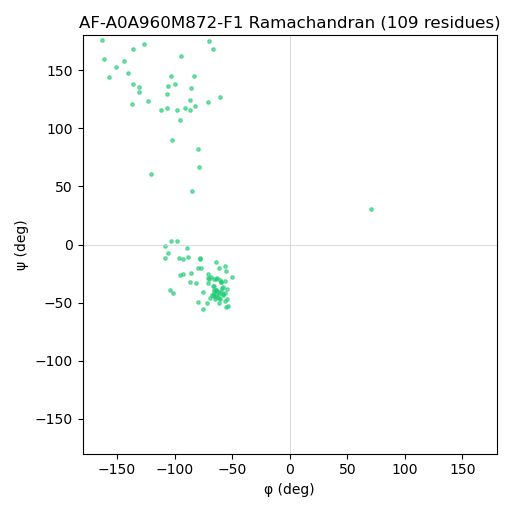 THR A C 1
ATOM 716 O O . THR A 1 85 ? 19.530 -8.772 -12.532 1.00 83.38 85 THR A O 1
ATOM 719 N N . PHE A 1 86 ? 18.400 -9.867 -10.935 1.00 77.44 86 PHE A N 1
ATOM 720 C CA . PHE A 1 86 ? 18.123 -11.064 -11.746 1.00 77.44 86 PHE A CA 1
ATOM 721 C C . PHE A 1 86 ? 16.737 -11.059 -12.384 1.00 77.44 86 PHE A C 1
ATOM 723 O O . PHE A 1 86 ? 16.581 -11.430 -13.543 1.00 77.44 86 PHE A O 1
ATOM 730 N N . CYS A 1 87 ? 15.724 -10.631 -11.636 1.00 81.12 87 CYS A N 1
ATOM 731 C CA . CYS A 1 87 ? 14.332 -10.734 -12.054 1.00 81.12 87 CYS A CA 1
ATOM 732 C C . CYS A 1 87 ? 13.714 -9.337 -12.104 1.00 81.12 87 CYS A C 1
ATOM 734 O O . CYS A 1 87 ? 12.787 -9.029 -11.367 1.00 81.12 87 CYS A O 1
ATOM 736 N N . TYR A 1 88 ? 14.256 -8.451 -12.939 1.00 80.50 88 TYR A N 1
ATOM 737 C CA . TYR A 1 88 ? 13.731 -7.093 -13.075 1.00 80.50 88 TYR A CA 1
ATOM 738 C C . TYR A 1 88 ? 12.736 -6.978 -14.230 1.00 80.50 88 TYR A C 1
ATOM 740 O O . TYR A 1 88 ? 12.653 -7.809 -15.131 1.00 80.50 88 TYR A O 1
ATOM 748 N N . SER A 1 89 ? 11.949 -5.911 -14.183 1.00 84.19 89 SER A N 1
ATOM 749 C CA . SER A 1 89 ? 10.897 -5.644 -15.158 1.00 84.19 89 SER A CA 1
ATOM 750 C C . SER A 1 89 ? 11.338 -4.512 -16.061 1.00 84.19 89 SER A C 1
ATOM 752 O O . SER A 1 89 ? 11.739 -3.467 -15.561 1.00 84.19 89 SER A O 1
ATOM 754 N N . LYS A 1 90 ? 11.252 -4.706 -17.379 1.00 87.06 90 LYS A N 1
ATOM 755 C CA . LYS A 1 90 ? 11.623 -3.668 -18.354 1.00 87.06 90 LYS A CA 1
ATOM 756 C C . LYS 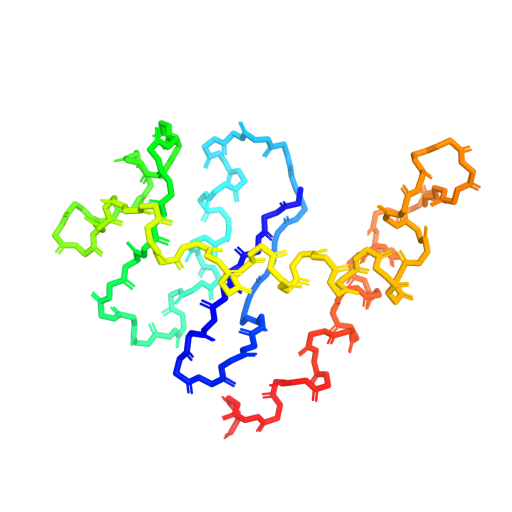A 1 90 ? 10.540 -2.607 -18.547 1.00 87.06 90 LYS A C 1
ATOM 758 O O . LYS A 1 90 ? 10.838 -1.515 -19.009 1.00 87.06 90 LYS A O 1
ATOM 763 N N . ALA A 1 91 ? 9.296 -2.924 -18.190 1.00 90.75 91 ALA A N 1
ATOM 764 C CA . ALA A 1 91 ? 8.159 -2.038 -18.376 1.00 90.75 91 ALA A CA 1
ATOM 765 C C . ALA A 1 91 ? 7.336 -1.910 -17.093 1.00 90.75 91 ALA A C 1
ATOM 767 O O . ALA A 1 91 ? 6.963 -2.913 -16.480 1.00 90.75 91 ALA A O 1
ATOM 768 N N . LEU A 1 92 ? 7.030 -0.667 -16.709 1.00 90.12 92 LEU A N 1
ATOM 769 C CA . LEU A 1 92 ? 6.287 -0.360 -15.487 1.00 90.12 92 LEU A CA 1
ATOM 770 C C . LEU A 1 92 ? 4.843 -0.878 -15.546 1.00 90.12 92 LEU A C 1
ATOM 772 O O . LEU A 1 92 ? 4.361 -1.435 -14.564 1.00 90.12 92 LEU A O 1
ATOM 776 N N . HIS A 1 93 ? 4.183 -0.777 -16.705 1.00 92.25 93 HIS A N 1
ATOM 777 C CA . HIS A 1 93 ? 2.818 -1.283 -16.886 1.00 92.25 93 HIS A CA 1
ATOM 778 C C . HIS A 1 93 ? 2.718 -2.795 -16.626 1.00 92.25 93 HIS A C 1
ATOM 780 O O . HIS A 1 93 ? 1.728 -3.252 -16.070 1.00 92.25 93 HIS A O 1
ATOM 786 N N . MET A 1 94 ? 3.768 -3.571 -16.928 1.00 92.44 94 MET A 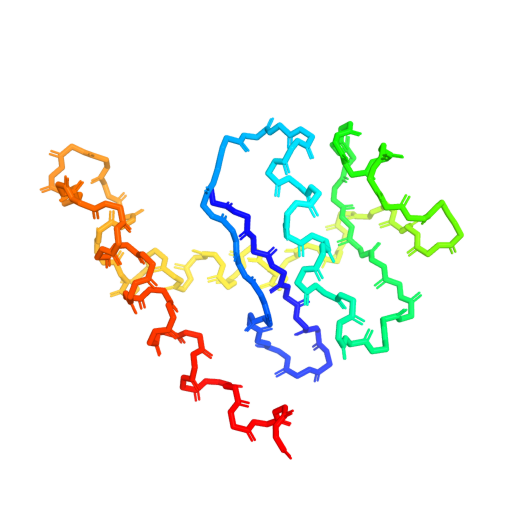N 1
ATOM 787 C CA . MET A 1 94 ? 3.806 -5.002 -16.607 1.00 92.44 94 MET A CA 1
ATOM 788 C C . MET A 1 94 ? 3.934 -5.257 -15.106 1.00 92.44 94 MET A C 1
ATOM 790 O O . MET A 1 94 ? 3.492 -6.297 -14.626 1.00 92.44 94 MET A O 1
ATOM 794 N N . VAL A 1 95 ? 4.568 -4.352 -14.354 1.00 91.62 95 VAL A N 1
ATOM 795 C CA . VAL A 1 95 ? 4.616 -4.432 -12.884 1.00 91.62 95 VAL A CA 1
ATOM 796 C C . VAL A 1 95 ? 3.236 -4.163 -12.307 1.00 91.62 95 VAL A C 1
ATOM 798 O O . VAL A 1 95 ? 2.776 -4.945 -11.478 1.00 91.62 95 VAL A O 1
ATOM 801 N N . TYR A 1 96 ? 2.571 -3.116 -12.802 1.00 91.62 96 TYR A N 1
ATOM 802 C CA . TYR A 1 96 ? 1.184 -2.821 -12.460 1.00 91.62 96 TYR A CA 1
ATOM 803 C C . TYR A 1 96 ? 0.274 -4.008 -12.758 1.00 91.62 96 TYR A C 1
ATOM 805 O O . TYR A 1 96 ? -0.350 -4.494 -11.831 1.00 91.62 96 TYR A O 1
ATOM 813 N N . ALA A 1 97 ? 0.276 -4.546 -13.982 1.00 90.62 97 ALA A N 1
ATOM 814 C CA . ALA A 1 97 ? -0.579 -5.672 -14.359 1.00 90.62 97 ALA A CA 1
ATOM 815 C C . ALA A 1 97 ? -0.410 -6.882 -13.426 1.00 90.62 97 ALA A C 1
ATOM 817 O O . ALA A 1 97 ? -1.394 -7.414 -12.929 1.00 90.62 97 ALA A O 1
ATOM 818 N N . THR A 1 98 ? 0.829 -7.282 -13.114 1.00 90.88 98 THR A N 1
ATOM 819 C CA . THR A 1 98 ? 1.073 -8.408 -12.199 1.00 90.88 98 THR A CA 1
ATOM 820 C C . THR A 1 98 ? 0.580 -8.140 -10.782 1.00 90.88 98 THR A C 1
ATOM 822 O O . THR A 1 98 ? 0.003 -9.033 -10.168 1.00 90.88 98 THR A O 1
ATOM 825 N N . LEU A 1 99 ? 0.826 -6.942 -10.244 1.00 90.62 99 LEU A N 1
ATOM 826 C CA . LEU A 1 99 ? 0.339 -6.588 -8.913 1.00 90.62 99 LEU A CA 1
ATOM 827 C C . LEU A 1 99 ? -1.182 -6.498 -8.904 1.00 90.62 99 LEU A C 1
ATOM 829 O O . LEU A 1 99 ? -1.800 -7.065 -8.018 1.00 90.62 99 LEU A O 1
ATOM 833 N N . THR A 1 100 ? -1.786 -5.885 -9.919 1.00 89.00 100 THR A N 1
ATOM 834 C CA . THR A 1 100 ? -3.235 -5.876 -10.089 1.00 89.00 100 THR A CA 1
ATOM 835 C C . THR A 1 100 ? -3.762 -7.299 -10.064 1.00 89.00 100 THR A C 1
ATOM 837 O O . THR A 1 100 ? -4.557 -7.574 -9.189 1.00 89.00 100 THR A O 1
ATOM 840 N N . THR A 1 101 ? -3.249 -8.232 -10.874 1.00 87.62 101 THR A N 1
ATOM 841 C CA . THR A 1 101 ? -3.695 -9.639 -10.850 1.00 87.62 101 THR A CA 1
ATOM 842 C C . THR A 1 101 ? -3.530 -10.303 -9.478 1.00 87.62 101 THR A C 1
ATOM 844 O O . THR A 1 101 ? -4.427 -11.009 -9.023 1.00 87.62 101 THR A O 1
ATOM 847 N N . PHE A 1 102 ? -2.404 -10.068 -8.795 1.00 86.69 102 PHE A N 1
ATOM 848 C CA . PHE A 1 102 ? -2.138 -10.628 -7.465 1.00 86.69 102 PHE A CA 1
ATOM 849 C C . PHE A 1 102 ? -3.104 -10.087 -6.396 1.00 86.69 102 PHE A C 1
ATOM 851 O O . PHE A 1 102 ? -3.503 -10.816 -5.491 1.00 86.69 102 PHE A O 1
ATOM 858 N N . PHE A 1 103 ? -3.491 -8.814 -6.497 1.00 82.19 103 PHE A N 1
ATOM 859 C CA . PHE A 1 103 ? -4.414 -8.160 -5.570 1.00 82.19 103 PHE A CA 1
ATOM 860 C C . PHE A 1 103 ? -5.887 -8.374 -5.966 1.00 82.19 103 PHE A C 1
ATOM 862 O O . PHE A 1 103 ? -6.724 -8.505 -5.083 1.00 82.19 103 PHE A O 1
ATOM 869 N N . THR A 1 104 ? -6.228 -8.478 -7.256 1.00 68.50 104 THR A N 1
ATOM 870 C CA . THR A 1 104 ? -7.611 -8.647 -7.741 1.00 68.50 104 THR A CA 1
ATOM 871 C C . THR A 1 104 ? -8.187 -10.017 -7.444 1.00 68.50 104 THR A C 1
ATOM 873 O O . THR A 1 104 ? -9.383 -10.103 -7.200 1.00 68.50 104 THR A O 1
ATOM 876 N N . ALA A 1 105 ? -7.355 -11.061 -7.356 1.00 58.78 105 ALA A N 1
ATOM 877 C CA . ALA A 1 105 ? -7.787 -12.356 -6.819 1.00 58.78 105 ALA A CA 1
ATOM 878 C C . ALA A 1 105 ? -8.371 -12.246 -5.391 1.00 58.78 105 ALA A C 1
ATOM 880 O O . ALA A 1 105 ? -9.077 -13.137 -4.944 1.00 58.78 105 ALA A O 1
ATOM 881 N N . ASN A 1 106 ? -8.087 -11.143 -4.690 1.00 53.75 106 ASN A N 1
ATOM 882 C CA . ASN A 1 106 ? -8.562 -10.834 -3.344 1.00 53.75 106 ASN A CA 1
ATOM 883 C C . ASN A 1 106 ? -9.623 -9.700 -3.334 1.00 53.75 106 ASN A C 1
ATOM 885 O O . ASN A 1 106 ? -10.140 -9.327 -2.282 1.00 53.75 106 ASN A O 1
ATOM 889 N N . TRP A 1 107 ? -9.955 -9.122 -4.497 1.00 51.88 107 TRP A N 1
ATOM 890 C CA . TRP A 1 107 ? -10.819 -7.936 -4.617 1.00 51.88 107 TRP A CA 1
ATOM 891 C C . TRP A 1 107 ? -12.299 -8.259 -4.815 1.00 51.88 107 TRP A C 1
ATOM 893 O O . TRP A 1 107 ? -13.134 -7.379 -4.629 1.00 51.88 107 TRP A O 1
ATOM 903 N N . GLU A 1 108 ? -12.641 -9.515 -5.118 1.00 52.38 108 GLU A N 1
ATOM 904 C CA . GLU A 1 108 ? -14.036 -9.980 -5.209 1.00 52.38 108 GLU A CA 1
ATOM 905 C C . GLU A 1 108 ? -14.835 -9.699 -3.926 1.00 52.38 108 GLU A C 1
ATOM 907 O O . GLU A 1 108 ? -16.047 -9.571 -3.974 1.00 52.38 108 GLU A O 1
ATOM 912 N N . ILE A 1 109 ? -14.158 -9.533 -2.787 1.00 56.00 109 ILE A N 1
ATOM 913 C CA . ILE A 1 109 ? -14.775 -9.250 -1.486 1.00 56.00 109 ILE A CA 1
ATOM 914 C C . ILE A 1 109 ? -15.207 -7.768 -1.370 1.00 56.00 109 ILE A C 1
ATOM 916 O O . ILE A 1 109 ? -16.003 -7.419 -0.498 1.00 56.00 109 ILE A O 1
ATOM 920 N N . TYR A 1 110 ? -14.656 -6.856 -2.183 1.00 54.66 110 TYR A N 1
ATOM 921 C CA . TYR A 1 110 ? -14.989 -5.416 -2.171 1.00 54.66 110 TYR A CA 1
ATOM 922 C C . TYR A 1 110 ? -16.018 -5.006 -3.242 1.00 54.66 110 TYR A C 1
ATOM 924 O O . TYR A 1 110 ? -16.307 -3.813 -3.356 1.00 54.66 110 TYR A O 1
ATOM 932 N N . LEU A 1 111 ? -16.536 -5.964 -4.016 1.00 50.03 111 LEU A N 1
ATOM 933 C CA . LEU A 1 111 ? -17.723 -5.815 -4.866 1.00 50.03 111 LEU A CA 1
ATOM 934 C C . LEU A 1 111 ? -18.950 -6.364 -4.131 1.00 50.03 111 LEU A C 1
ATOM 936 O O . LEU A 1 111 ? -20.042 -5.802 -4.355 1.00 50.03 111 LEU A O 1
#

Mean predicted aligned error: 5.02 Å

Solvent-accessible surface area (backbone atoms only — not comparable to full-atom values): 6820 Å² total; per-residue (Å²): 102,48,75,42,64,40,73,93,80,69,42,63,74,48,69,32,87,43,66,103,42,51,66,39,49,42,55,38,50,61,66,49,67,83,49,94,74,76,67,49,79,36,68,92,50,70,46,53,73,76,62,47,57,76,92,33,51,42,77,44,74,86,75,43,58,66,53,54,51,49,54,47,49,50,31,66,76,38,56,57,67,60,38,83,86,81,35,64,78,96,47,69,69,61,52,49,53,52,49,48,56,68,37,49,80,65,41,73,82,82,111

Foldseek 3Di:
DDWDADPVLLATDFDFDDDPDLVRVQVRVVSCVVDPQQADEDAPRPSCVVRPDPNRYDHDDVPCPSVVVVVVVCVVVPVCNVDVPPNHDPDPVVVVVVVCVVRVVVCVVVD

pLDDT: mean 86.67, std 9.71, range [50.03, 95.0]

Sequence (111 aa):
MWIAYDRDRGQGCAFWLGSRDREACSQLFKQLNCFEVLYFCTDDYPAYREVLPKDKHVITKSETCAIEGFNLRVRHYLARFHRRTFCYSKALHMVYATLTTFFTANWEIYL